Protein AF-A0A9D7UU85-F1 (afdb_monomer_lite)

Sequence (158 aa):
MVRRRERTLRWGTAVLRRLPRVTPEKADHWLNDLLDNLQYVSSLSHTAQTIGWSFLSWFCFWGFFYLVLLALGDRIPAADRLPISIGALALSPPSAATQPGLFHGSVIIPLTAVGFDRNILTAYAILLHAIEMFWIILLAIVGLWWTGVSLTAVNRKP

Secondary structure (DSSP, 8-state):
-HHHHHHHHHHHHHHHTTSTT--HHHHHHHHHHHHHHHHHHT-HHHHHHHHHHHHHHHHHHHHHHHHHHHTTGGGS-HHHHHHHHHHHHHHS-TTGGG-HHHHHHHHHHHHHHTT--HHHHHHHHHHHHHHHHHHHHHHHHHHHHHHT--TTTTT---

pLDDT: mean 83.4, std 13.87, range [44.62, 97.25]

Radius of gyration: 23.81 Å; chains: 1; bounding box: 51×45×61 Å

Structure (mmCIF, N/CA/C/O backbone):
data_AF-A0A9D7UU85-F1
#
_entry.id   AF-A0A9D7UU85-F1
#
loop_
_atom_site.group_PDB
_atom_site.id
_atom_site.type_symbol
_atom_site.label_atom_id
_atom_site.label_alt_id
_atom_site.label_comp_id
_atom_site.label_asym_id
_atom_site.label_entity_id
_atom_site.label_seq_id
_atom_site.pdbx_PDB_ins_code
_atom_site.Cartn_x
_atom_site.Cartn_y
_atom_site.Cartn_z
_atom_site.occupancy
_atom_site.B_iso_or_equiv
_atom_site.auth_seq_id
_atom_site.auth_comp_id
_atom_site.auth_asym_id
_atom_site.auth_atom_id
_atom_site.pdbx_PDB_model_num
ATOM 1 N N . MET A 1 1 ? -2.296 9.100 40.372 1.00 48.09 1 MET A N 1
ATOM 2 C CA . MET A 1 1 ? -3.157 9.280 39.176 1.00 48.09 1 MET A CA 1
ATOM 3 C C . MET A 1 1 ? -4.527 9.896 39.498 1.00 48.09 1 MET A C 1
ATOM 5 O O . MET A 1 1 ? -4.936 10.786 38.763 1.00 48.09 1 MET 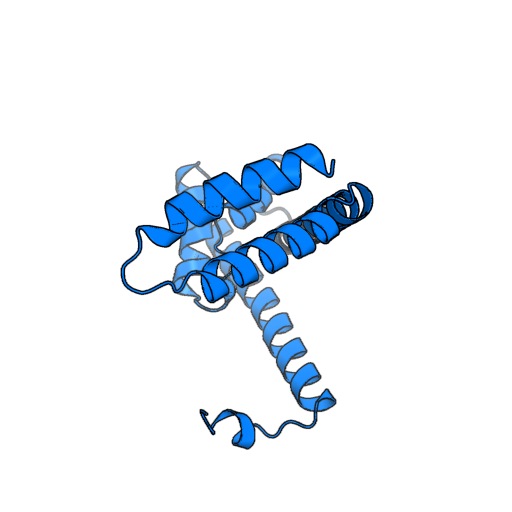A O 1
ATOM 9 N N . VAL A 1 2 ? -5.173 9.555 40.625 1.00 44.62 2 VAL A N 1
ATOM 10 C CA . VAL A 1 2 ? -6.474 10.116 41.083 1.00 44.62 2 VAL A CA 1
ATOM 11 C C . VAL A 1 2 ? -6.526 11.658 41.098 1.00 44.62 2 VAL A C 1
ATOM 13 O O . VAL A 1 2 ? -7.435 12.259 40.536 1.00 44.62 2 VAL A O 1
ATOM 16 N N . ARG A 1 3 ? -5.477 12.319 41.608 1.00 49.41 3 ARG A N 1
ATOM 17 C CA . ARG A 1 3 ? -5.400 13.792 41.715 1.00 49.41 3 ARG A CA 1
ATOM 18 C C . ARG A 1 3 ? -5.309 14.539 40.369 1.00 49.41 3 ARG A C 1
ATOM 20 O O . ARG A 1 3 ? -5.595 15.731 40.313 1.00 49.41 3 ARG A O 1
ATOM 27 N N . ARG A 1 4 ? -4.895 13.866 39.278 1.00 58.09 4 ARG A N 1
ATOM 28 C CA . ARG A 1 4 ? -4.941 14.439 37.914 1.00 58.09 4 ARG A CA 1
ATOM 29 C C . ARG A 1 4 ? -6.349 14.313 37.330 1.00 58.09 4 ARG A C 1
ATOM 31 O O . ARG A 1 4 ? -6.825 15.309 36.804 1.00 58.09 4 ARG A O 1
ATOM 38 N N . ARG A 1 5 ? -7.021 13.168 37.525 1.00 59.31 5 ARG A N 1
ATOM 39 C CA . ARG A 1 5 ? -8.393 12.880 37.053 1.00 59.31 5 ARG A CA 1
ATOM 40 C C . ARG A 1 5 ? -9.400 13.930 37.534 1.00 59.31 5 ARG A C 1
ATOM 42 O O . ARG A 1 5 ? -10.118 14.501 36.724 1.00 59.31 5 ARG A O 1
ATOM 49 N N . GLU A 1 6 ? -9.376 14.270 38.823 1.00 60.69 6 GLU A N 1
ATOM 50 C CA . GLU A 1 6 ? -10.256 15.306 39.396 1.00 60.69 6 GLU A CA 1
ATOM 51 C C . GLU A 1 6 ? -10.011 16.700 38.799 1.00 60.69 6 GLU A C 1
ATOM 53 O O . GLU A 1 6 ? -10.947 17.471 38.583 1.00 60.69 6 GLU A O 1
ATOM 58 N N . ARG A 1 7 ? -8.752 17.035 38.489 1.00 63.69 7 ARG A N 1
ATOM 59 C CA . ARG A 1 7 ? -8.388 18.329 37.895 1.00 63.69 7 ARG A CA 1
ATOM 60 C C . ARG A 1 7 ? -8.826 18.416 36.430 1.00 63.69 7 ARG A C 1
ATOM 62 O O . ARG A 1 7 ? -9.290 19.473 36.008 1.00 63.69 7 ARG A O 1
ATOM 69 N N . THR A 1 8 ? -8.719 17.318 35.677 1.00 63.41 8 THR A N 1
ATOM 70 C CA . THR A 1 8 ? -9.184 17.230 34.281 1.00 63.41 8 THR A CA 1
ATOM 71 C C . THR A 1 8 ? -10.708 17.258 34.195 1.00 63.41 8 THR A C 1
ATOM 73 O O . THR A 1 8 ? -11.243 17.966 33.349 1.00 63.41 8 THR A O 1
ATOM 76 N N . LEU A 1 9 ? -11.407 16.583 35.117 1.00 64.12 9 LEU A N 1
ATOM 77 C CA . LEU A 1 9 ? -12.869 16.616 35.215 1.00 64.12 9 LEU A CA 1
ATOM 78 C C . LEU A 1 9 ? -13.389 18.026 35.518 1.00 64.12 9 LEU A C 1
ATOM 80 O O . LEU A 1 9 ? -14.260 18.523 34.808 1.00 64.12 9 LEU A O 1
ATOM 84 N N . ARG A 1 10 ? -12.813 18.728 36.505 1.00 67.12 10 ARG A N 1
ATOM 85 C CA . ARG A 1 10 ? -13.241 20.100 36.851 1.00 67.12 10 ARG A CA 1
ATOM 86 C C . ARG A 1 10 ? -12.994 21.113 35.733 1.00 67.12 10 ARG A C 1
ATOM 88 O O . ARG A 1 10 ? -13.785 22.035 35.567 1.00 67.12 10 ARG A O 1
ATOM 95 N N . TRP A 1 11 ? -11.907 20.964 34.976 1.00 70.69 11 TRP A N 1
ATOM 96 C CA . TRP A 1 11 ? -11.601 21.884 33.877 1.00 70.69 11 TRP A CA 1
ATOM 97 C C . TRP A 1 11 ? -12.402 21.547 32.612 1.00 70.69 11 TRP A C 1
ATOM 99 O O . TRP A 1 11 ? -12.978 22.437 31.991 1.00 70.69 11 TRP A O 1
ATOM 109 N N . GLY A 1 12 ? -12.517 20.260 32.272 1.00 64.12 12 GLY A N 1
ATOM 110 C CA . GLY A 1 12 ? -13.278 19.789 31.114 1.00 64.12 12 GLY A CA 1
ATOM 111 C C . GLY A 1 12 ? -14.773 20.092 31.223 1.00 64.12 12 GLY A C 1
ATOM 112 O O . GLY A 1 12 ? -15.368 20.578 30.264 1.00 64.12 12 GLY A O 1
ATOM 113 N N . THR A 1 13 ? -15.371 19.895 32.401 1.00 62.97 13 THR A N 1
ATOM 114 C CA . THR A 1 13 ? -16.782 20.244 32.651 1.00 62.97 13 THR A CA 1
ATOM 115 C C . THR A 1 13 ? -17.020 21.744 32.554 1.00 62.97 13 THR A C 1
ATOM 117 O O . THR A 1 13 ? -18.018 22.167 31.979 1.00 62.97 13 THR A O 1
ATOM 120 N N . ALA A 1 14 ? -16.095 22.568 33.057 1.00 66.50 14 ALA A N 1
ATOM 121 C CA . ALA A 1 14 ? -16.194 24.023 32.976 1.00 66.50 14 ALA A CA 1
ATOM 122 C C . ALA A 1 14 ? -16.150 24.541 31.526 1.00 66.50 14 ALA A C 1
ATOM 124 O O . ALA A 1 14 ? -16.835 25.511 31.202 1.00 66.50 14 ALA A O 1
ATOM 125 N N . VAL A 1 15 ? -15.382 23.885 30.651 1.00 71.44 15 VAL A N 1
ATOM 126 C CA . VAL A 1 15 ? -15.311 24.218 29.220 1.00 71.44 15 VAL A CA 1
ATOM 127 C C . VAL A 1 15 ? -16.546 23.707 28.471 1.00 71.44 15 VAL A C 1
ATOM 129 O O . VAL A 1 15 ? -17.162 24.471 27.730 1.00 71.44 15 VAL A O 1
ATOM 132 N N . LEU A 1 16 ? -16.964 22.459 28.707 1.00 61.53 16 LEU A N 1
ATOM 133 C CA . LEU A 1 16 ? -18.138 21.858 28.054 1.00 61.53 16 LEU A CA 1
ATOM 134 C C . LEU A 1 16 ? -19.457 22.533 28.454 1.00 61.53 16 LEU A C 1
ATOM 136 O O . LEU A 1 16 ? -20.356 22.647 27.627 1.00 61.53 16 LEU A O 1
ATOM 140 N N . ARG A 1 17 ? -19.551 23.066 29.679 1.00 63.47 17 ARG A N 1
ATOM 141 C CA . ARG A 1 17 ? -20.703 23.850 30.162 1.00 63.47 17 ARG A CA 1
ATOM 142 C C . ARG A 1 17 ? -20.934 25.164 29.412 1.00 63.47 17 ARG A C 1
ATOM 144 O O . ARG A 1 17 ? -22.007 25.741 29.541 1.00 63.47 17 ARG A O 1
ATOM 151 N N . ARG A 1 18 ? -19.958 25.653 28.637 1.00 68.31 18 ARG A N 1
ATOM 152 C CA . ARG A 1 18 ? -20.139 26.838 27.779 1.00 68.31 18 ARG A CA 1
ATOM 153 C C . ARG A 1 18 ? -20.873 26.526 26.472 1.00 68.31 18 ARG A C 1
ATOM 155 O O . ARG A 1 18 ? -21.208 27.455 25.742 1.00 68.31 18 ARG A O 1
ATOM 162 N N . LEU A 1 19 ? -21.128 25.252 26.164 1.00 68.62 19 LEU A N 1
ATOM 163 C CA . LEU A 1 19 ? -21.875 24.858 24.975 1.00 68.62 19 LEU A CA 1
ATOM 164 C C . LEU A 1 19 ? -23.385 24.836 25.273 1.00 68.62 19 LEU A C 1
ATOM 166 O O . LEU A 1 19 ? -23.821 24.071 26.133 1.00 68.62 19 LEU A O 1
ATOM 170 N N . PRO A 1 20 ? -24.215 25.588 24.524 1.00 57.00 20 PRO A N 1
ATOM 171 C CA . PRO A 1 20 ? -25.641 25.796 24.819 1.00 57.00 20 PRO A CA 1
ATOM 172 C C . PRO A 1 20 ? -26.536 24.547 24.680 1.00 57.00 20 PRO A C 1
ATOM 174 O O . PRO A 1 20 ? -27.749 24.637 24.832 1.00 57.00 20 PRO A O 1
ATOM 177 N N . ARG A 1 21 ? -25.965 23.372 24.380 1.00 67.81 21 ARG A N 1
ATOM 178 C CA . ARG A 1 21 ? -26.683 22.098 24.188 1.00 67.81 21 ARG A CA 1
ATOM 179 C C . ARG A 1 21 ? -26.197 20.955 25.089 1.00 67.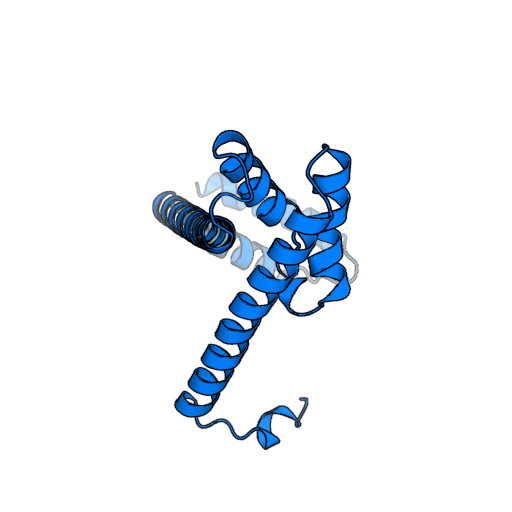81 21 ARG A C 1
ATOM 181 O O . ARG A 1 21 ? -26.708 19.843 24.965 1.00 67.81 21 ARG A O 1
ATOM 188 N N . VAL A 1 22 ? -25.229 21.196 25.976 1.00 65.56 22 VAL A N 1
ATOM 189 C CA . VAL A 1 22 ? -24.648 20.152 26.833 1.00 65.56 22 VAL A CA 1
ATOM 190 C C . VAL A 1 22 ? -25.104 20.367 28.273 1.00 65.56 22 VAL A C 1
ATOM 192 O O . VAL A 1 22 ? -24.717 21.339 28.916 1.00 65.56 22 VAL A O 1
ATOM 195 N N . THR A 1 23 ? -25.940 19.461 28.784 1.00 77.00 23 THR A N 1
ATOM 196 C CA . THR A 1 23 ? -26.327 19.478 30.199 1.00 77.00 23 THR A CA 1
ATOM 197 C C . THR A 1 23 ? -25.147 19.051 31.080 1.00 77.00 23 THR A C 1
ATOM 199 O O . THR A 1 23 ? -24.302 18.270 30.625 1.00 77.00 23 THR A O 1
ATOM 202 N N . PRO A 1 24 ? -25.056 19.540 32.330 1.00 68.12 24 PRO A N 1
ATOM 203 C CA . PRO A 1 24 ? -23.975 19.187 33.250 1.00 68.12 24 PRO A CA 1
ATOM 204 C C . PRO A 1 24 ? -23.775 17.676 33.397 1.00 68.12 24 PRO A C 1
ATOM 206 O O . PRO A 1 24 ? -22.647 17.197 33.341 1.00 68.12 24 PRO A O 1
ATOM 209 N N . GLU A 1 25 ? -24.873 16.928 33.472 1.00 73.38 25 GLU A N 1
ATOM 210 C CA . GLU A 1 25 ? -24.875 15.476 33.653 1.00 73.38 25 GLU A CA 1
ATOM 211 C C . GLU A 1 25 ? -24.340 14.760 32.406 1.00 73.38 25 GLU A C 1
ATOM 213 O O . GLU A 1 25 ? -23.603 13.782 32.511 1.00 73.38 25 GLU A O 1
ATOM 218 N N . LYS A 1 26 ? -24.648 15.281 31.207 1.00 75.75 26 LYS A N 1
ATOM 219 C CA . LYS A 1 26 ? -24.100 14.757 29.947 1.00 75.75 26 LYS A CA 1
ATOM 220 C C . LYS A 1 26 ? -22.610 15.043 29.816 1.00 75.75 26 LYS A C 1
ATOM 222 O O . LYS A 1 26 ? -21.893 14.182 29.318 1.00 75.75 26 LYS A O 1
ATOM 227 N N . ALA A 1 27 ? -22.150 16.220 30.247 1.00 73.69 27 ALA A N 1
ATOM 228 C CA . ALA A 1 27 ? -20.730 16.569 30.233 1.00 73.69 27 ALA A CA 1
ATOM 229 C C . ALA A 1 27 ? -19.922 15.681 31.190 1.00 73.69 27 ALA A C 1
ATOM 231 O O . ALA A 1 27 ? -18.866 15.184 30.802 1.00 73.69 27 ALA A O 1
ATOM 232 N N . ASP A 1 28 ? -20.430 15.460 32.406 1.00 75.88 28 ASP A N 1
ATOM 233 C CA . ASP A 1 28 ? -19.798 14.584 33.396 1.00 75.88 28 ASP A CA 1
ATOM 234 C C . ASP A 1 28 ? -19.758 13.128 32.925 1.00 75.88 28 ASP A C 1
ATOM 236 O O . ASP A 1 28 ? -18.726 12.469 33.059 1.00 75.88 28 ASP A O 1
ATOM 240 N N . HIS A 1 29 ? -20.846 12.628 32.335 1.00 79.75 29 HIS A N 1
ATOM 241 C CA . HIS A 1 29 ? -20.892 11.266 31.805 1.00 79.75 29 HIS A CA 1
ATOM 242 C C . HIS A 1 29 ? -19.904 11.077 30.645 1.00 79.75 29 HIS A C 1
ATOM 244 O O . HIS A 1 29 ? -19.058 10.191 30.708 1.00 79.75 29 HIS A O 1
ATOM 250 N N . TRP A 1 30 ? -19.909 11.982 29.657 1.00 79.19 30 TRP A N 1
ATOM 251 C CA . TRP A 1 30 ? -18.969 11.940 28.529 1.00 79.19 30 TRP A CA 1
ATOM 252 C C . TRP A 1 30 ? -17.506 11.999 28.963 1.00 79.19 30 TRP A C 1
ATOM 254 O O . TRP A 1 30 ? -16.666 11.292 28.413 1.00 79.19 30 TRP A O 1
ATOM 264 N N . LEU A 1 31 ? -17.177 12.858 29.930 1.00 78.38 31 LEU A N 1
ATOM 265 C CA . LEU A 1 31 ? -15.809 12.980 30.422 1.00 78.38 31 LEU A CA 1
ATOM 266 C C . LEU A 1 31 ? -15.364 11.753 31.213 1.00 78.38 31 LEU A C 1
ATOM 268 O O . LEU A 1 31 ? -14.205 11.366 31.090 1.00 78.38 31 LEU A O 1
ATOM 272 N N . ASN A 1 32 ? -16.246 11.155 32.018 1.00 79.31 32 ASN A N 1
ATOM 273 C CA . ASN A 1 32 ? -15.921 9.918 32.721 1.00 79.31 32 ASN A CA 1
ATOM 274 C C . ASN A 1 32 ? -15.733 8.764 31.733 1.00 79.31 32 ASN A C 1
ATOM 276 O O . ASN A 1 32 ? -14.687 8.127 31.785 1.00 79.31 32 ASN A O 1
ATOM 280 N N . ASP A 1 33 ? -16.639 8.584 30.770 1.00 80.38 33 ASP A N 1
ATOM 281 C CA . ASP A 1 33 ? -16.505 7.554 29.733 1.00 80.38 33 ASP A CA 1
ATOM 282 C C . ASP A 1 33 ? -15.226 7.744 28.908 1.00 80.38 33 ASP A C 1
ATOM 284 O O . ASP A 1 33 ? -14.504 6.787 28.629 1.00 80.38 33 ASP A O 1
ATOM 288 N N . LEU A 1 34 ? -14.893 8.983 28.537 1.00 78.94 34 LEU A N 1
ATOM 289 C CA . LEU A 1 34 ? -13.668 9.289 27.800 1.00 78.94 34 LEU A CA 1
ATOM 290 C C . LEU A 1 34 ? -12.417 8.993 28.637 1.00 78.94 34 LEU A C 1
ATOM 292 O O . LEU A 1 34 ? -11.455 8.429 28.119 1.00 78.94 34 LEU A O 1
ATOM 296 N N . LEU A 1 35 ? -12.418 9.352 29.924 1.00 78.38 35 LEU A N 1
ATOM 297 C CA . LEU A 1 35 ? -11.300 9.091 30.833 1.00 78.38 35 LEU A CA 1
ATOM 298 C C . LEU A 1 35 ? -11.147 7.604 31.159 1.00 78.38 35 LEU A C 1
ATOM 300 O O . LEU A 1 35 ? -10.014 7.147 31.302 1.00 78.38 35 LEU A O 1
ATOM 304 N N . ASP A 1 36 ? -12.243 6.861 31.254 1.00 77.56 36 ASP A N 1
ATOM 305 C CA . ASP A 1 36 ? -12.233 5.425 31.530 1.00 77.56 36 ASP A CA 1
ATOM 306 C C . ASP A 1 36 ? -11.784 4.639 30.284 1.00 77.56 36 ASP A C 1
ATOM 308 O O . ASP A 1 36 ? -10.923 3.761 30.383 1.00 77.56 36 ASP A O 1
ATOM 312 N N . ASN A 1 37 ? -12.217 5.044 29.083 1.00 73.25 37 ASN A N 1
ATOM 313 C CA . ASN A 1 37 ? -11.676 4.521 27.823 1.00 73.25 37 ASN A CA 1
ATOM 314 C C . ASN A 1 37 ? -10.194 4.886 27.630 1.00 73.25 37 ASN A C 1
ATOM 316 O O . ASN A 1 37 ? -9.391 4.047 27.223 1.00 73.25 37 ASN A O 1
ATOM 320 N N . LEU A 1 38 ? -9.786 6.113 27.968 1.00 71.19 38 LEU A N 1
ATOM 321 C CA . LEU A 1 38 ? -8.374 6.511 27.946 1.00 71.19 38 LEU A CA 1
ATOM 322 C C . LEU A 1 38 ? -7.543 5.724 28.959 1.00 71.19 38 LEU A C 1
ATOM 324 O O . LEU A 1 38 ? -6.385 5.432 28.675 1.00 71.19 38 LEU A O 1
ATOM 328 N N . GLN A 1 39 ? -8.106 5.352 30.113 1.00 68.88 39 GLN A N 1
ATOM 329 C CA . GLN A 1 39 ? -7.433 4.466 31.065 1.00 68.88 39 GLN A CA 1
ATOM 330 C C . GLN A 1 39 ? -7.236 3.063 30.485 1.00 68.88 39 GLN A C 1
ATOM 332 O O . GLN A 1 39 ? -6.150 2.503 30.637 1.00 68.88 39 GLN A O 1
ATOM 337 N N . TYR A 1 40 ? -8.215 2.537 29.749 1.00 63.72 40 TYR A N 1
ATOM 338 C CA . TYR A 1 40 ? -8.071 1.267 29.034 1.00 63.72 40 TYR A CA 1
ATOM 339 C C . TYR A 1 40 ? -6.967 1.325 27.958 1.00 63.72 40 TYR A C 1
ATOM 341 O O . TYR A 1 40 ? -6.116 0.436 27.882 1.00 63.72 40 TYR A O 1
ATOM 349 N N . VAL A 1 41 ? -6.895 2.426 27.197 1.00 62.19 41 VAL A N 1
ATOM 350 C CA . VAL A 1 41 ? -5.838 2.667 26.191 1.00 62.19 41 VAL A CA 1
ATOM 351 C C . VAL A 1 41 ? -4.476 2.983 26.836 1.00 62.19 41 VAL A C 1
ATOM 353 O O . VAL A 1 41 ? -3.433 2.708 26.249 1.00 62.19 41 VAL A O 1
ATOM 356 N N . SER A 1 42 ? -4.448 3.492 28.074 1.00 64.31 42 SER A N 1
ATOM 357 C CA . SER A 1 42 ? -3.213 3.876 28.784 1.00 64.31 42 SER A CA 1
ATOM 358 C C . SER A 1 42 ? -2.336 2.703 29.235 1.00 64.31 42 SER A C 1
ATOM 360 O O . SER A 1 42 ? -1.220 2.906 29.720 1.00 64.31 42 SER A O 1
ATOM 362 N N . SER A 1 43 ? -2.808 1.472 29.040 1.00 74.38 43 SER A N 1
ATOM 363 C CA . SER A 1 43 ? -1.966 0.285 29.073 1.00 74.38 43 SER A CA 1
ATOM 364 C C . SER A 1 43 ? -0.919 0.375 27.956 1.00 74.38 43 SER A C 1
ATOM 366 O O . SER A 1 43 ? -1.207 0.166 26.775 1.00 74.38 43 SER A O 1
ATOM 368 N N . LEU A 1 44 ? 0.327 0.677 28.334 1.00 76.81 44 LEU A N 1
ATOM 369 C CA . LEU A 1 44 ? 1.464 0.730 27.408 1.00 76.81 44 LEU A CA 1
ATOM 370 C C . LEU A 1 44 ? 1.604 -0.579 26.612 1.00 76.81 44 LEU A C 1
ATOM 372 O O . LEU A 1 44 ? 1.993 -0.554 25.450 1.00 76.81 44 LEU A O 1
ATOM 376 N N . SER A 1 45 ? 1.223 -1.709 27.218 1.00 81.44 45 SER A N 1
ATOM 377 C CA . SER A 1 45 ? 1.206 -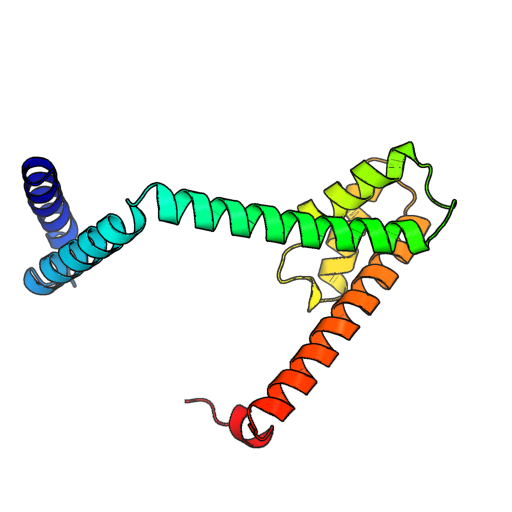3.022 26.571 1.00 81.44 45 SER A CA 1
ATOM 378 C C . SER A 1 45 ? 0.168 -3.104 25.445 1.00 81.44 45 SER A C 1
ATOM 380 O O . SER A 1 45 ? 0.524 -3.497 24.335 1.00 81.44 45 SER A O 1
ATOM 382 N N . HIS A 1 46 ? -1.076 -2.661 25.670 1.00 81.69 46 HIS A N 1
ATOM 383 C CA . HIS A 1 46 ? -2.106 -2.652 24.621 1.00 81.69 46 HIS A CA 1
ATOM 384 C C . HIS A 1 46 ? -1.788 -1.652 23.507 1.00 81.69 46 HIS A C 1
ATOM 386 O O . HIS A 1 46 ? -1.979 -1.957 22.327 1.00 81.69 46 HIS A O 1
ATOM 392 N N . THR A 1 47 ? -1.239 -0.488 23.861 1.00 84.94 47 THR A N 1
ATOM 393 C CA . THR A 1 47 ? -0.776 0.494 22.871 1.00 84.94 47 THR A CA 1
ATOM 394 C C . THR A 1 47 ? 0.355 -0.085 22.016 1.00 84.94 47 THR A C 1
ATOM 396 O O . THR A 1 47 ? 0.282 -0.031 20.790 1.00 84.94 47 THR A O 1
ATOM 399 N N . ALA A 1 48 ? 1.367 -0.704 22.634 1.00 88.75 48 ALA A N 1
ATOM 400 C CA . ALA A 1 48 ? 2.479 -1.322 21.913 1.00 88.75 48 ALA A CA 1
ATOM 401 C C . ALA A 1 48 ? 2.015 -2.475 21.012 1.00 88.75 48 ALA A C 1
ATOM 403 O O . ALA A 1 48 ? 2.451 -2.569 19.866 1.00 88.75 48 ALA A O 1
ATOM 404 N N . GLN A 1 49 ? 1.092 -3.314 21.491 1.00 91.38 49 GLN A N 1
ATOM 405 C CA . GLN A 1 49 ? 0.519 -4.400 20.699 1.00 91.38 49 GLN A CA 1
ATOM 406 C C . GLN A 1 49 ? -0.255 -3.867 19.486 1.00 91.38 49 GLN A C 1
ATOM 408 O O . GLN A 1 49 ? -0.091 -4.375 18.380 1.00 91.38 49 GLN A O 1
ATOM 413 N N . THR A 1 50 ? -1.055 -2.814 19.670 1.00 90.69 50 THR A N 1
ATOM 414 C CA . THR A 1 50 ? -1.814 -2.175 18.582 1.00 90.69 50 THR A CA 1
ATOM 415 C C . THR A 1 50 ? -0.883 -1.567 17.535 1.00 90.69 50 THR A C 1
ATOM 417 O O . THR A 1 50 ? -1.073 -1.773 16.338 1.00 90.69 50 THR A O 1
ATOM 420 N N . ILE A 1 51 ? 0.164 -0.865 17.978 1.00 92.94 51 ILE A N 1
ATOM 421 C CA . ILE A 1 51 ? 1.198 -0.320 17.093 1.00 92.94 51 ILE A CA 1
ATOM 422 C C . ILE A 1 51 ? 1.901 -1.453 16.335 1.00 92.94 51 ILE A C 1
ATOM 424 O O . ILE A 1 51 ? 2.068 -1.356 15.122 1.00 92.94 51 ILE A O 1
ATOM 428 N N . GLY A 1 52 ? 2.249 -2.548 17.018 1.00 95.31 52 GLY A N 1
ATOM 429 C CA . GLY A 1 52 ? 2.866 -3.725 16.406 1.00 95.31 52 GLY A CA 1
ATOM 430 C C . GLY A 1 52 ? 2.001 -4.344 15.306 1.00 95.31 52 GLY A C 1
ATOM 431 O O . GLY A 1 52 ? 2.485 -4.558 14.196 1.00 95.31 52 GLY A O 1
ATOM 432 N N . TRP A 1 53 ? 0.709 -4.558 15.571 1.00 95.06 53 TRP A N 1
ATOM 433 C CA . TRP A 1 53 ? -0.232 -5.059 14.563 1.00 95.06 53 TRP A CA 1
ATOM 434 C C . TRP A 1 53 ? -0.426 -4.091 13.397 1.00 95.06 53 TRP A C 1
ATOM 436 O O . TRP A 1 53 ? -0.540 -4.531 12.252 1.00 95.06 53 TRP A O 1
ATOM 446 N N . SER A 1 54 ? -0.419 -2.784 13.664 1.00 93.00 54 SER A N 1
ATOM 447 C CA . SER A 1 54 ? -0.484 -1.762 12.619 1.00 93.00 54 SER A CA 1
ATOM 448 C C . SER A 1 54 ? 0.742 -1.831 11.704 1.00 93.00 54 SER A C 1
ATOM 450 O O . SER A 1 54 ? 0.593 -1.961 10.490 1.00 93.00 54 SER A O 1
ATOM 452 N N . PHE A 1 55 ? 1.953 -1.850 1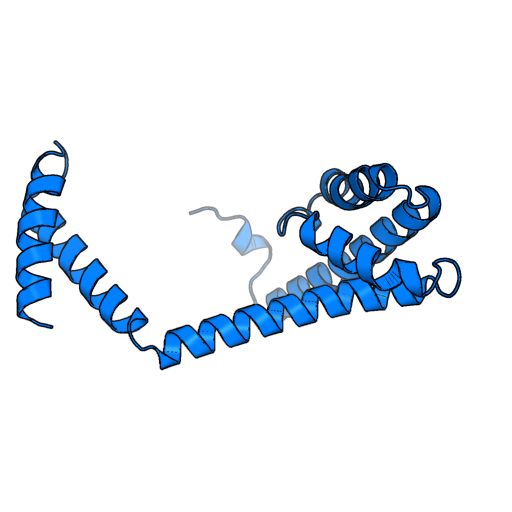2.272 1.00 95.06 55 PHE A N 1
ATOM 453 C CA . PHE A 1 55 ? 3.190 -1.991 11.497 1.00 95.06 55 PHE A CA 1
ATOM 454 C C . PHE A 1 55 ? 3.233 -3.289 10.699 1.00 95.06 55 PHE A C 1
ATOM 456 O O . PHE A 1 55 ? 3.603 -3.263 9.528 1.00 95.06 55 PHE A O 1
ATOM 463 N N . LEU A 1 56 ? 2.825 -4.408 11.302 1.00 96.19 56 LEU A N 1
ATOM 464 C CA . LEU A 1 56 ? 2.772 -5.689 10.604 1.00 96.19 56 LEU A CA 1
ATOM 465 C C . LEU A 1 56 ? 1.796 -5.638 9.423 1.00 96.19 56 LEU A C 1
ATOM 467 O O . LEU A 1 56 ? 2.126 -6.102 8.337 1.00 96.19 56 LEU A O 1
ATOM 471 N N . SER A 1 57 ? 0.628 -5.020 9.608 1.00 93.75 57 SER A N 1
ATOM 472 C CA . SER A 1 57 ? -0.363 -4.857 8.540 1.00 93.75 57 SER A CA 1
ATOM 473 C C . SER A 1 57 ? 0.189 -4.008 7.394 1.00 93.75 57 SER A C 1
ATOM 475 O O . SER A 1 57 ? 0.122 -4.420 6.238 1.00 93.75 57 SER A O 1
ATOM 477 N N . TRP A 1 58 ? 0.802 -2.862 7.703 1.00 94.12 58 TRP A N 1
ATOM 478 C CA . TRP A 1 58 ? 1.454 -2.008 6.705 1.00 94.12 58 TRP A CA 1
ATOM 479 C C . TRP A 1 58 ? 2.601 -2.714 5.985 1.00 94.12 58 TRP A C 1
ATOM 481 O O . TRP A 1 58 ? 2.749 -2.562 4.774 1.00 94.12 58 TRP A O 1
ATOM 491 N N . PHE A 1 59 ? 3.384 -3.520 6.700 1.00 95.62 59 PHE A N 1
ATOM 492 C CA . PHE A 1 59 ? 4.450 -4.315 6.105 1.00 95.62 59 PHE A CA 1
ATOM 493 C C . PHE A 1 59 ? 3.900 -5.382 5.153 1.00 95.62 59 PHE A C 1
ATOM 495 O O . PHE A 1 59 ? 4.435 -5.555 4.061 1.00 95.62 59 PHE A O 1
ATOM 502 N N . CYS A 1 60 ? 2.802 -6.051 5.513 1.00 95.00 60 CYS A N 1
ATOM 503 C CA . CYS A 1 60 ? 2.112 -6.986 4.625 1.00 95.00 60 CYS A CA 1
ATOM 504 C C . CYS A 1 60 ? 1.560 -6.286 3.373 1.00 95.00 60 CYS A C 1
ATOM 506 O O . CYS A 1 60 ? 1.731 -6.804 2.270 1.00 95.00 60 CYS A O 1
ATOM 508 N N . PHE A 1 61 ? 0.960 -5.097 3.516 1.00 91.94 61 PHE A N 1
ATOM 509 C CA . PHE A 1 61 ? 0.506 -4.292 2.375 1.00 91.94 61 PHE A CA 1
ATOM 510 C C . PHE A 1 61 ? 1.661 -3.894 1.459 1.00 91.94 61 PHE A C 1
ATOM 512 O O . PHE A 1 61 ? 1.585 -4.068 0.244 1.00 91.94 61 PHE A O 1
ATOM 519 N N . TRP A 1 62 ? 2.763 -3.416 2.032 1.00 95.25 62 TRP A N 1
ATOM 520 C CA . TRP A 1 62 ? 3.960 -3.110 1.261 1.00 95.25 62 TRP A CA 1
ATOM 521 C C . TRP A 1 62 ? 4.527 -4.348 0.559 1.00 95.25 62 TRP A C 1
ATOM 523 O O . TRP A 1 62 ? 4.864 -4.289 -0.623 1.00 95.25 62 TRP A O 1
ATOM 533 N N . GLY A 1 63 ? 4.588 -5.478 1.265 1.00 96.25 63 GLY A N 1
ATOM 534 C CA . GLY A 1 63 ? 5.025 -6.753 0.712 1.00 96.25 63 GLY A CA 1
ATOM 535 C C . GLY A 1 63 ? 4.175 -7.164 -0.486 1.00 96.25 63 GLY A C 1
ATOM 536 O O . GLY A 1 63 ? 4.724 -7.545 -1.513 1.00 96.25 63 GLY A O 1
ATOM 537 N N . PHE A 1 64 ? 2.853 -7.000 -0.406 1.00 95.00 64 PHE A N 1
ATOM 538 C CA . PHE A 1 64 ? 1.949 -7.220 -1.534 1.00 95.00 64 PHE A CA 1
ATOM 539 C C . PHE A 1 64 ? 2.302 -6.334 -2.742 1.00 95.00 64 PHE A C 1
ATOM 541 O O . PHE A 1 64 ? 2.503 -6.860 -3.837 1.00 95.00 64 PHE A O 1
ATOM 548 N N . PHE A 1 65 ? 2.477 -5.023 -2.541 1.00 95.25 65 PHE A N 1
ATOM 549 C CA . PHE A 1 65 ? 2.875 -4.083 -3.602 1.00 95.25 65 PHE A CA 1
ATOM 550 C C . PHE A 1 65 ? 4.203 -4.503 -4.248 1.00 95.25 65 PHE A C 1
ATOM 552 O O . PHE A 1 65 ? 4.326 -4.591 -5.470 1.00 95.25 65 PHE A O 1
ATOM 559 N N . TYR A 1 66 ? 5.195 -4.832 -3.422 1.00 96.94 66 TYR A N 1
ATOM 560 C CA . TYR A 1 66 ? 6.511 -5.253 -3.885 1.00 96.94 66 TYR A CA 1
ATOM 561 C C . TYR A 1 66 ? 6.476 -6.587 -4.646 1.00 96.94 66 TYR A C 1
ATOM 563 O O . TYR A 1 66 ? 7.106 -6.709 -5.693 1.00 96.94 66 TYR A O 1
ATOM 571 N N . LEU A 1 67 ? 5.714 -7.579 -4.176 1.00 96.56 67 LEU A N 1
ATOM 572 C CA . LEU A 1 67 ? 5.578 -8.874 -4.850 1.00 96.56 67 LEU A CA 1
ATOM 573 C C . LEU A 1 67 ? 4.892 -8.744 -6.215 1.00 96.56 67 LEU A C 1
ATOM 575 O O . LEU A 1 67 ? 5.331 -9.374 -7.177 1.00 96.56 67 LEU A O 1
ATOM 579 N N . VAL A 1 68 ? 3.864 -7.898 -6.331 1.00 95.25 68 VAL A N 1
ATOM 580 C CA . VAL A 1 68 ? 3.243 -7.610 -7.632 1.00 95.25 68 VAL A CA 1
ATOM 581 C C . VAL A 1 68 ? 4.228 -6.909 -8.566 1.00 95.25 68 VAL A C 1
ATOM 583 O O . VAL A 1 68 ? 4.282 -7.224 -9.754 1.00 95.25 68 VAL A O 1
ATOM 586 N N . LEU A 1 69 ? 5.054 -6.003 -8.037 1.00 95.50 69 LEU A N 1
ATOM 587 C CA . LEU A 1 69 ? 6.106 -5.359 -8.819 1.00 95.50 69 LEU A CA 1
ATOM 588 C C . LEU A 1 69 ? 7.115 -6.384 -9.357 1.00 95.50 69 LEU A C 1
ATOM 590 O O . LEU A 1 69 ? 7.517 -6.303 -10.515 1.00 95.50 69 LEU A O 1
ATOM 594 N N . LEU A 1 70 ? 7.488 -7.382 -8.547 1.00 95.31 70 LEU A N 1
ATOM 595 C CA . LEU A 1 70 ? 8.380 -8.466 -8.968 1.00 95.31 70 LEU A CA 1
ATOM 596 C C . LEU A 1 70 ? 7.781 -9.341 -10.076 1.00 95.31 70 LEU A C 1
ATOM 598 O O . LEU A 1 70 ? 8.532 -9.862 -10.899 1.00 95.31 70 LEU A O 1
ATOM 602 N N . ALA A 1 71 ? 6.453 -9.464 -10.155 1.00 93.12 71 ALA A N 1
ATOM 603 C CA . ALA A 1 71 ? 5.795 -10.193 -11.241 1.00 93.12 71 ALA A CA 1
ATOM 604 C C . ALA A 1 71 ? 5.976 -9.529 -12.624 1.00 93.12 71 ALA A C 1
ATOM 606 O O . ALA A 1 71 ? 5.784 -10.190 -13.643 1.00 93.12 71 ALA A O 1
ATOM 607 N N . LEU A 1 72 ? 6.405 -8.259 -12.690 1.00 90.38 72 LEU A N 1
ATOM 608 C CA . LEU A 1 72 ? 6.798 -7.597 -13.947 1.00 90.38 72 LEU A CA 1
ATOM 609 C C . LEU A 1 72 ? 8.204 -7.998 -14.431 1.00 90.38 72 LEU A C 1
ATOM 611 O O . LEU A 1 72 ? 8.608 -7.604 -15.532 1.00 90.38 72 LEU A O 1
ATOM 615 N N . GLY A 1 73 ? 8.941 -8.778 -13.635 1.00 88.81 73 GLY A N 1
ATOM 616 C CA . GLY A 1 73 ? 10.274 -9.275 -13.956 1.00 88.81 73 GLY A CA 1
ATOM 617 C C . GLY A 1 73 ? 11.321 -8.165 -14.067 1.00 88.81 73 GLY A C 1
ATOM 618 O O . GLY A 1 73 ? 11.289 -7.161 -13.353 1.00 88.81 73 GLY A O 1
ATOM 619 N N . ASP A 1 74 ? 12.257 -8.332 -14.999 1.00 89.19 74 ASP A N 1
ATOM 620 C CA . ASP A 1 74 ? 13.418 -7.443 -15.155 1.00 89.19 74 ASP A CA 1
ATOM 621 C C . ASP A 1 74 ? 13.125 -6.144 -15.916 1.00 89.19 74 ASP A C 1
ATOM 623 O O . ASP A 1 74 ? 14.037 -5.390 -16.246 1.00 89.19 74 ASP A O 1
ATOM 627 N N . ARG A 1 75 ? 11.845 -5.831 -16.154 1.00 87.94 75 ARG A N 1
ATOM 628 C CA . ARG A 1 75 ? 11.437 -4.538 -16.725 1.00 87.94 75 ARG A CA 1
ATOM 629 C C . ARG A 1 75 ? 11.775 -3.365 -15.804 1.00 87.94 75 ARG A C 1
ATOM 631 O O . ARG A 1 75 ? 11.905 -2.249 -16.290 1.00 87.94 75 ARG A O 1
ATOM 638 N N . ILE A 1 76 ? 11.901 -3.615 -14.499 1.00 88.56 76 ILE A N 1
ATOM 639 C CA . ILE A 1 76 ? 12.244 -2.608 -13.492 1.00 88.56 76 ILE A CA 1
ATOM 640 C C . ILE A 1 76 ? 13.627 -2.931 -12.911 1.00 88.56 76 ILE A C 1
ATOM 642 O O . ILE A 1 76 ? 13.792 -4.019 -12.329 1.00 88.56 76 ILE A O 1
ATOM 646 N N . PRO A 1 77 ? 14.600 -2.003 -13.013 1.00 92.06 77 PRO A N 1
ATOM 647 C CA . PRO A 1 77 ? 15.908 -2.146 -12.384 1.00 92.06 77 PRO A CA 1
ATOM 648 C C . PRO A 1 77 ? 15.777 -2.453 -10.893 1.00 92.06 77 PRO A C 1
ATOM 650 O O . PRO A 1 77 ? 14.938 -1.880 -10.204 1.00 92.06 77 PRO A O 1
ATOM 653 N N . ALA A 1 78 ? 16.626 -3.336 -10.361 1.00 92.88 78 ALA A N 1
ATOM 654 C CA . ALA A 1 78 ? 16.538 -3.756 -8.960 1.00 92.88 78 ALA A CA 1
ATOM 655 C C . ALA A 1 78 ? 16.596 -2.579 -7.965 1.00 92.88 78 ALA A C 1
ATOM 657 O O . ALA A 1 78 ? 15.901 -2.609 -6.950 1.00 92.88 78 ALA A O 1
ATOM 658 N N . ALA A 1 79 ? 17.365 -1.535 -8.290 1.00 94.00 79 ALA A N 1
ATOM 659 C CA . ALA A 1 79 ? 17.479 -0.312 -7.495 1.00 94.00 79 ALA A CA 1
ATOM 660 C C . ALA A 1 79 ? 16.159 0.478 -7.394 1.00 94.00 79 ALA A C 1
ATOM 662 O O . ALA A 1 79 ? 15.909 1.120 -6.377 1.00 94.00 79 ALA A O 1
ATOM 663 N N . ASP A 1 80 ? 15.289 0.369 -8.401 1.00 94.81 80 ASP A N 1
ATOM 664 C CA . ASP A 1 80 ? 14.046 1.138 -8.494 1.00 94.81 80 ASP A CA 1
ATOM 665 C C . ASP A 1 80 ? 12.856 0.409 -7.858 1.00 94.81 80 ASP A C 1
ATOM 667 O O . ASP A 1 80 ? 11.824 1.013 -7.563 1.00 94.81 80 ASP A O 1
ATOM 671 N N . ARG A 1 81 ? 12.985 -0.897 -7.590 1.00 94.94 81 ARG A N 1
ATOM 672 C CA . ARG A 1 81 ? 11.873 -1.723 -7.093 1.00 94.94 81 ARG A CA 1
ATOM 673 C C . ARG A 1 81 ? 11.363 -1.259 -5.730 1.00 94.94 81 ARG A C 1
ATOM 675 O O . ARG A 1 81 ? 10.158 -1.173 -5.511 1.00 94.94 81 ARG A O 1
ATOM 682 N N . LEU A 1 82 ? 12.283 -0.955 -4.817 1.00 95.94 82 LEU A N 1
ATOM 683 C CA . LEU A 1 82 ? 11.960 -0.500 -3.466 1.00 95.94 82 LEU A CA 1
ATOM 684 C C . LEU A 1 82 ? 11.328 0.909 -3.441 1.00 95.94 82 LEU A C 1
ATOM 686 O O . LEU A 1 82 ? 10.264 1.051 -2.837 1.00 95.94 82 LEU A O 1
ATOM 690 N N . PRO A 1 83 ? 11.893 1.945 -4.097 1.00 95.94 83 PRO A N 1
ATOM 691 C CA . PRO A 1 83 ? 11.258 3.261 -4.126 1.00 95.94 83 PRO A CA 1
ATOM 692 C C . PRO A 1 83 ? 9.911 3.256 -4.861 1.00 95.94 83 PRO A C 1
ATOM 694 O O . PRO A 1 83 ? 8.984 3.920 -4.397 1.00 95.94 83 PRO A O 1
ATOM 697 N N . ILE A 1 84 ? 9.753 2.478 -5.942 1.00 96.06 84 ILE A N 1
ATOM 698 C CA . ILE A 1 84 ? 8.464 2.360 -6.642 1.00 96.06 84 ILE A CA 1
ATOM 699 C C . ILE A 1 84 ? 7.406 1.705 -5.745 1.00 96.06 84 ILE A C 1
ATOM 701 O O . ILE A 1 84 ? 6.295 2.227 -5.651 1.00 96.06 84 ILE A O 1
ATOM 705 N N . SER A 1 85 ? 7.719 0.594 -5.064 1.00 96.31 85 SER A N 1
ATOM 706 C CA . SER A 1 85 ? 6.732 -0.100 -4.221 1.00 96.31 85 SER A CA 1
ATOM 707 C C . SER A 1 85 ? 6.331 0.717 -2.989 1.00 96.31 85 SER A C 1
ATOM 709 O O . SER A 1 85 ? 5.142 0.807 -2.680 1.00 96.31 85 SER A O 1
ATOM 711 N N . ILE A 1 86 ? 7.298 1.359 -2.318 1.00 95.88 86 ILE A N 1
ATOM 712 C CA . ILE A 1 86 ? 7.034 2.248 -1.176 1.00 95.88 86 ILE A CA 1
ATOM 713 C C . ILE A 1 86 ? 6.248 3.475 -1.634 1.00 95.88 86 ILE A C 1
ATOM 715 O O . ILE A 1 86 ? 5.261 3.835 -0.997 1.00 95.88 86 ILE A O 1
ATOM 719 N N . GLY A 1 87 ? 6.656 4.105 -2.739 1.00 95.19 87 GLY A N 1
ATOM 720 C CA . GLY A 1 87 ? 5.983 5.285 -3.270 1.00 95.19 87 GLY A CA 1
ATOM 721 C C . GLY A 1 87 ? 4.543 4.984 -3.674 1.00 95.19 87 GLY A C 1
ATOM 722 O O . GLY A 1 87 ? 3.636 5.710 -3.281 1.00 95.19 87 GLY A O 1
ATOM 723 N N . ALA A 1 88 ? 4.308 3.871 -4.371 1.00 94.44 88 ALA A N 1
ATOM 724 C CA . ALA A 1 88 ? 2.962 3.441 -4.732 1.00 94.44 88 ALA A CA 1
ATOM 725 C C . ALA A 1 88 ? 2.071 3.225 -3.497 1.00 94.44 88 ALA A C 1
ATOM 727 O O . ALA A 1 88 ? 0.930 3.683 -3.493 1.00 94.44 88 ALA A O 1
ATOM 728 N N . LEU A 1 89 ? 2.590 2.591 -2.438 1.00 94.06 89 LEU A N 1
ATOM 729 C CA . LEU A 1 89 ? 1.847 2.401 -1.188 1.00 94.06 89 LEU A CA 1
ATOM 730 C C . LEU A 1 89 ? 1.568 3.729 -0.472 1.00 94.06 89 LEU A C 1
ATOM 732 O O . LEU A 1 89 ? 0.456 3.953 -0.007 1.00 94.06 89 LEU A O 1
ATOM 736 N N . ALA A 1 90 ? 2.569 4.606 -0.380 1.00 92.94 90 ALA A N 1
ATOM 737 C CA . ALA A 1 90 ? 2.459 5.878 0.330 1.00 92.94 90 ALA A CA 1
ATOM 738 C C . ALA A 1 90 ? 1.496 6.860 -0.353 1.00 92.94 90 ALA A C 1
ATOM 740 O O . ALA A 1 90 ? 0.894 7.703 0.311 1.00 92.94 90 ALA A O 1
ATOM 741 N N . LEU A 1 91 ? 1.379 6.771 -1.678 1.00 91.25 91 LEU A N 1
ATOM 742 C CA . LEU A 1 91 ? 0.606 7.708 -2.489 1.00 91.25 91 LEU A CA 1
ATOM 743 C C . LEU A 1 91 ? -0.800 7.191 -2.791 1.00 91.25 91 LEU A C 1
ATOM 745 O O . LEU A 1 91 ? -1.680 8.003 -3.068 1.00 91.25 91 LEU A O 1
ATOM 749 N N . SER A 1 92 ? -1.030 5.877 -2.705 1.00 87.62 92 SER A N 1
ATOM 750 C CA . SER A 1 92 ? -2.348 5.274 -2.891 1.00 87.62 92 SER A CA 1
ATOM 751 C C . SER A 1 92 ? -3.238 5.480 -1.658 1.00 87.62 92 SER A C 1
ATOM 753 O O . SER A 1 92 ? -2.938 4.950 -0.586 1.00 87.62 92 SER A O 1
ATOM 755 N N . PRO A 1 93 ? -4.376 6.188 -1.778 1.00 80.12 93 PRO A N 1
ATOM 756 C CA . PRO A 1 93 ? -5.342 6.272 -0.691 1.00 80.12 93 PRO A CA 1
ATOM 757 C C . PRO A 1 93 ? -5.892 4.876 -0.341 1.00 80.12 93 PRO A C 1
ATOM 759 O O . PRO A 1 93 ? -6.227 4.125 -1.258 1.00 80.12 93 PRO A O 1
ATOM 762 N N . PRO A 1 94 ? -6.103 4.537 0.946 1.00 73.56 94 PRO A N 1
ATOM 763 C CA . PRO A 1 94 ? -6.651 3.233 1.339 1.00 73.56 94 PRO A CA 1
ATOM 764 C C . PRO A 1 94 ? -8.016 2.912 0.711 1.00 73.56 94 PRO A C 1
ATOM 766 O O . PRO A 1 94 ? -8.355 1.756 0.497 1.00 73.56 94 PRO A O 1
ATOM 769 N N . SER A 1 95 ? -8.817 3.937 0.405 1.00 73.81 95 SER A N 1
ATOM 770 C CA . SER A 1 95 ? -10.128 3.795 -0.239 1.00 73.81 95 SER A CA 1
ATOM 771 C C . SER A 1 95 ? -10.068 3.732 -1.770 1.00 73.81 95 SER A C 1
ATOM 773 O O . SER A 1 95 ? -11.061 3.358 -2.403 1.00 73.81 95 SER A O 1
ATOM 775 N N . ALA A 1 96 ? -8.933 4.096 -2.378 1.00 76.75 96 ALA A N 1
ATOM 776 C CA . ALA A 1 96 ? -8.822 4.264 -3.824 1.00 76.75 96 ALA A CA 1
ATOM 777 C C . ALA A 1 96 ? -8.900 2.945 -4.592 1.00 76.75 96 ALA A C 1
ATOM 779 O O . ALA A 1 96 ? -9.317 2.970 -5.743 1.00 76.75 96 ALA A O 1
ATOM 780 N N . ALA A 1 97 ? -8.598 1.806 -3.963 1.00 72.56 97 ALA A N 1
ATOM 781 C CA . ALA A 1 97 ? -8.696 0.481 -4.582 1.00 72.56 97 ALA A CA 1
ATOM 782 C C . ALA A 1 97 ? -10.088 0.178 -5.170 1.00 72.56 97 ALA A C 1
ATOM 784 O O . ALA A 1 97 ? -10.219 -0.594 -6.105 1.00 72.56 97 ALA A O 1
ATOM 785 N N . THR A 1 98 ? -11.148 0.818 -4.668 1.00 80.69 98 THR A N 1
ATOM 786 C CA . THR A 1 98 ? -12.512 0.668 -5.216 1.00 80.69 98 THR A CA 1
ATOM 787 C C . THR A 1 98 ? -12.831 1.647 -6.354 1.00 80.69 98 THR A C 1
ATOM 789 O O . THR A 1 98 ? -13.921 1.621 -6.926 1.00 80.69 98 THR A O 1
ATOM 792 N N . GLN A 1 99 ? -11.894 2.537 -6.681 1.00 87.00 99 GLN A N 1
ATOM 793 C CA . GLN A 1 99 ? -12.041 3.651 -7.614 1.00 87.00 99 GLN A CA 1
ATOM 794 C C . GLN A 1 99 ? -10.883 3.636 -8.627 1.00 87.00 99 GLN A C 1
ATOM 796 O O . GLN A 1 99 ? -9.890 4.349 -8.447 1.00 87.00 99 GLN A O 1
ATOM 801 N N . PRO A 1 100 ? -11.021 2.884 -9.738 1.00 85.25 100 PRO A N 1
ATOM 802 C CA . PRO A 1 100 ? -9.933 2.620 -10.680 1.00 85.25 100 PRO A CA 1
ATOM 803 C C . PRO A 1 100 ? -9.150 3.855 -11.133 1.00 85.25 100 PRO A C 1
ATOM 805 O O . PRO A 1 100 ? -7.922 3.840 -11.179 1.00 85.25 100 PRO A O 1
ATOM 808 N N . GLY A 1 101 ? -9.861 4.941 -11.452 1.00 87.50 101 GLY A N 1
ATOM 809 C CA . GLY A 1 101 ? -9.243 6.176 -11.931 1.00 87.50 101 GLY A CA 1
ATOM 810 C C . GLY A 1 101 ? -8.368 6.860 -10.879 1.00 87.50 101 GLY A C 1
ATOM 811 O O . GLY A 1 101 ? -7.269 7.308 -11.205 1.00 87.50 101 GLY A O 1
ATOM 812 N N . LEU A 1 102 ? -8.824 6.906 -9.621 1.00 89.69 102 LEU A N 1
ATOM 813 C CA . LEU A 1 102 ? -8.048 7.511 -8.538 1.00 89.69 102 LEU A CA 1
ATOM 814 C C . LEU A 1 102 ? -6.842 6.650 -8.178 1.00 89.69 102 LEU A C 1
ATOM 816 O O . LEU A 1 102 ? -5.757 7.201 -8.029 1.00 89.69 102 LEU A O 1
ATOM 820 N N . PHE A 1 103 ? -7.008 5.327 -8.121 1.00 91.69 103 PHE A N 1
ATOM 821 C CA . PHE A 1 103 ? -5.913 4.408 -7.815 1.00 91.69 103 PHE A CA 1
ATOM 822 C C . PHE A 1 103 ? -4.789 4.467 -8.859 1.00 91.69 103 PHE A C 1
ATOM 824 O O . PHE A 1 103 ? -3.620 4.670 -8.525 1.00 91.69 103 PHE A O 1
ATOM 831 N N . HIS A 1 104 ? -5.129 4.359 -10.150 1.00 94.69 104 HIS A N 1
ATOM 832 C CA . HIS A 1 104 ? -4.121 4.456 -11.209 1.00 94.69 104 HIS A CA 1
ATOM 833 C C . HIS A 1 104 ? -3.444 5.832 -11.198 1.00 94.69 104 HIS A C 1
ATOM 835 O O . HIS A 1 104 ? -2.221 5.921 -11.310 1.00 94.69 104 HIS A O 1
ATOM 841 N N . GLY A 1 105 ? -4.220 6.907 -11.024 1.00 94.38 105 GLY A N 1
ATOM 842 C CA . GLY A 1 105 ? -3.693 8.267 -10.953 1.00 94.38 105 GLY A CA 1
ATOM 843 C C . GLY A 1 105 ? -2.711 8.467 -9.797 1.00 94.38 105 GLY A C 1
ATOM 844 O O . GLY A 1 105 ? -1.642 9.040 -10.009 1.00 94.38 105 GLY A O 1
ATOM 845 N N . SER A 1 106 ? -3.033 7.949 -8.608 1.00 93.94 106 SER A N 1
ATOM 846 C CA . SER A 1 106 ? -2.201 8.098 -7.410 1.00 93.94 106 SER A CA 1
ATOM 847 C C . SER A 1 106 ? -0.872 7.352 -7.484 1.00 93.94 106 SER A C 1
ATOM 849 O O . SER A 1 106 ? 0.090 7.773 -6.852 1.00 93.94 106 SER A O 1
ATOM 851 N N . VAL A 1 107 ? -0.790 6.277 -8.271 1.00 94.56 107 VAL A N 1
ATOM 852 C CA . VAL A 1 107 ? 0.470 5.554 -8.498 1.00 94.56 107 VAL A CA 1
ATOM 853 C C . VAL A 1 107 ? 1.253 6.176 -9.656 1.00 94.56 107 VAL A C 1
ATOM 855 O O . VAL A 1 107 ? 2.437 6.477 -9.520 1.00 94.56 107 VAL A O 1
ATOM 858 N N . ILE A 1 108 ? 0.603 6.402 -10.801 1.00 96.75 108 ILE A N 1
ATOM 859 C CA . ILE A 1 108 ? 1.292 6.753 -12.051 1.00 96.75 108 ILE A CA 1
ATOM 860 C C . ILE A 1 108 ? 1.806 8.193 -12.028 1.00 96.75 108 ILE A C 1
ATOM 862 O O . ILE A 1 108 ? 2.970 8.424 -12.351 1.00 96.75 108 ILE A O 1
ATOM 866 N N . ILE A 1 109 ? 0.955 9.165 -11.681 1.00 96.62 109 ILE A N 1
ATOM 867 C CA . ILE A 1 109 ? 1.273 10.596 -11.814 1.00 96.62 109 ILE A CA 1
ATOM 868 C C . ILE A 1 109 ? 2.508 10.987 -10.984 1.00 96.62 109 ILE A C 1
ATOM 870 O O . ILE A 1 109 ? 3.459 11.512 -11.568 1.00 96.62 109 ILE A O 1
ATOM 874 N N . PRO A 1 110 ? 2.552 10.731 -9.664 1.00 95.94 110 PRO A N 1
ATOM 875 C CA . PRO A 1 110 ? 3.673 11.186 -8.850 1.00 95.94 110 PRO A CA 1
ATOM 876 C C . PRO A 1 110 ? 4.963 10.402 -9.118 1.00 95.94 110 PRO A C 1
ATOM 878 O O . PRO A 1 110 ? 6.028 11.007 -9.164 1.00 95.94 110 PRO A O 1
ATOM 881 N N . LEU A 1 111 ? 4.900 9.089 -9.364 1.00 95.94 111 LEU A N 1
ATOM 882 C CA . LEU A 1 111 ? 6.104 8.308 -9.676 1.00 95.94 111 LEU A CA 1
ATOM 883 C C . LEU A 1 111 ? 6.685 8.679 -11.048 1.00 95.94 111 LEU A C 1
ATOM 885 O O . LEU A 1 111 ? 7.903 8.773 -11.191 1.00 95.94 111 LEU A O 1
ATOM 889 N N . THR A 1 112 ? 5.835 8.990 -12.032 1.00 97.25 112 THR A N 1
ATOM 890 C CA . THR A 1 112 ? 6.302 9.536 -13.318 1.00 97.25 112 THR A CA 1
ATOM 891 C C . THR A 1 112 ? 6.962 10.902 -13.122 1.00 97.25 112 THR A C 1
ATOM 893 O O . THR A 1 112 ? 7.992 11.177 -13.730 1.00 97.25 112 THR A O 1
ATOM 896 N N . ALA A 1 113 ? 6.418 11.752 -12.243 1.00 96.62 113 ALA A N 1
ATOM 897 C CA . ALA A 1 113 ? 6.999 13.063 -11.943 1.00 96.62 113 ALA A CA 1
ATOM 898 C C . ALA A 1 113 ? 8.395 12.976 -11.292 1.00 96.62 113 ALA A C 1
ATOM 900 O O . ALA A 1 113 ? 9.191 13.899 -11.436 1.00 96.62 113 ALA A O 1
ATOM 901 N N . VAL A 1 114 ? 8.704 11.865 -10.616 1.00 94.31 114 VAL A N 1
ATOM 902 C CA . VAL A 1 114 ? 10.027 11.574 -10.031 1.00 94.31 114 VAL A CA 1
ATOM 903 C C . VAL A 1 114 ? 10.997 10.958 -11.060 1.00 94.31 114 VAL A C 1
ATOM 905 O O . VAL A 1 114 ? 12.182 10.812 -10.777 1.00 94.31 114 VAL A O 1
ATOM 908 N N . GLY A 1 115 ? 10.532 10.666 -12.280 1.00 94.31 115 GLY A N 1
ATOM 909 C CA . GLY A 1 115 ? 11.367 10.214 -13.399 1.00 94.31 115 GLY A CA 1
ATOM 910 C C . GLY A 1 115 ? 11.246 8.730 -13.745 1.00 94.31 115 GLY A C 1
ATOM 911 O O . GLY A 1 115 ? 11.990 8.252 -14.598 1.00 94.31 115 GLY A O 1
ATOM 912 N N . PHE A 1 116 ? 10.318 7.993 -13.126 1.00 95.56 116 PHE A N 1
ATOM 913 C CA . PHE A 1 116 ? 10.073 6.593 -13.478 1.00 95.56 116 PHE A CA 1
ATOM 914 C C . PHE A 1 116 ? 9.255 6.457 -14.772 1.00 95.56 116 PHE A C 1
ATOM 916 O O . PHE A 1 116 ? 8.426 7.305 -15.107 1.00 95.56 116 PHE A O 1
ATOM 923 N N . ASP A 1 117 ? 9.466 5.356 -15.499 1.00 95.00 117 ASP A N 1
ATOM 924 C CA . ASP A 1 117 ? 8.809 5.110 -16.784 1.00 95.00 117 ASP A CA 1
ATOM 925 C C . ASP A 1 117 ? 7.289 4.928 -16.635 1.00 95.00 117 ASP A C 1
ATOM 927 O O . ASP A 1 117 ? 6.795 4.012 -15.969 1.00 95.00 117 ASP A O 1
ATOM 931 N N . ARG A 1 118 ? 6.527 5.786 -17.319 1.00 95.94 118 ARG A N 1
ATOM 932 C CA . ARG A 1 118 ? 5.062 5.805 -17.246 1.00 95.94 118 ARG A CA 1
ATOM 933 C C . ARG A 1 118 ? 4.414 4.516 -17.755 1.00 95.94 118 ARG A C 1
ATOM 935 O O . ARG A 1 118 ? 3.374 4.121 -17.224 1.00 95.94 118 ARG A O 1
ATOM 942 N N . ASN A 1 119 ? 4.972 3.873 -18.780 1.00 95.44 119 ASN A N 1
ATOM 943 C CA . ASN A 1 119 ? 4.376 2.671 -19.369 1.00 95.44 119 ASN A CA 1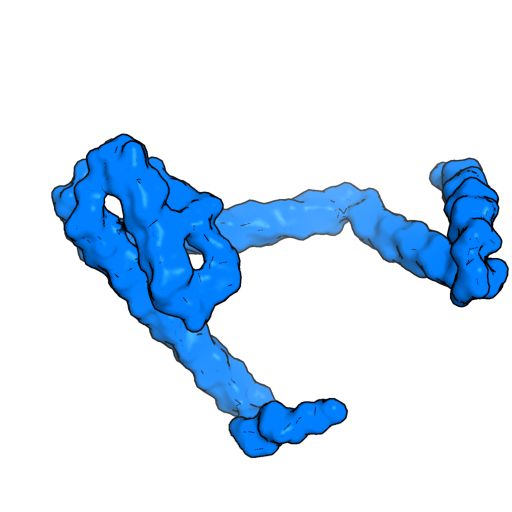
ATOM 944 C C . ASN A 1 119 ? 4.496 1.487 -18.405 1.00 95.44 119 ASN A C 1
ATOM 946 O O . ASN A 1 119 ? 3.522 0.766 -18.182 1.00 95.44 119 ASN A O 1
ATOM 950 N N . ILE A 1 120 ? 5.663 1.339 -17.778 1.00 94.44 120 ILE A N 1
ATOM 951 C CA . ILE A 1 120 ? 5.921 0.340 -16.742 1.00 94.44 120 ILE A CA 1
ATOM 952 C C . ILE A 1 120 ? 5.031 0.595 -15.521 1.00 94.44 120 ILE A C 1
ATOM 954 O O . ILE A 1 120 ? 4.370 -0.330 -15.049 1.00 94.44 120 ILE A O 1
ATOM 958 N N . LEU A 1 121 ? 4.941 1.845 -15.052 1.00 96.19 121 LEU A N 1
ATOM 959 C CA . LEU A 1 121 ? 4.064 2.213 -13.936 1.00 96.19 121 LEU A CA 1
ATOM 960 C C . LEU A 1 121 ? 2.585 1.955 -14.237 1.00 96.19 121 LEU A C 1
ATOM 962 O O . LEU A 1 121 ? 1.840 1.549 -13.351 1.00 96.19 121 LEU A O 1
ATOM 966 N N . THR A 1 122 ? 2.157 2.165 -15.482 1.00 95.69 122 THR A N 1
ATOM 967 C CA . THR A 1 122 ? 0.781 1.878 -15.905 1.00 95.69 122 THR A CA 1
ATOM 968 C C . THR A 1 122 ? 0.502 0.378 -15.857 1.00 95.69 122 THR A C 1
ATOM 970 O O . THR A 1 122 ? -0.509 -0.034 -15.291 1.00 95.69 122 THR A O 1
ATOM 973 N N . ALA A 1 123 ? 1.409 -0.447 -16.391 1.00 95.56 123 ALA A N 1
ATOM 974 C CA . ALA A 1 123 ? 1.287 -1.902 -16.321 1.00 95.56 123 ALA A CA 1
ATOM 975 C C . ALA A 1 123 ? 1.263 -2.399 -14.866 1.00 95.56 123 ALA A C 1
ATOM 977 O O . ALA A 1 123 ? 0.432 -3.235 -14.512 1.00 95.56 123 ALA A O 1
ATOM 978 N N . TYR A 1 124 ? 2.128 -1.836 -14.019 1.00 95.88 124 TYR A N 1
ATOM 979 C CA . TYR A 1 124 ? 2.160 -2.125 -12.590 1.00 95.88 124 TYR A CA 1
ATOM 980 C C . TYR A 1 124 ? 0.855 -1.757 -11.888 1.00 95.88 124 TYR A C 1
ATOM 982 O O . TYR A 1 124 ? 0.276 -2.607 -11.218 1.00 95.88 124 TYR A O 1
ATOM 990 N N . ALA A 1 125 ? 0.358 -0.532 -12.076 1.00 95.19 125 ALA A N 1
ATOM 991 C CA . ALA A 1 125 ? -0.871 -0.070 -11.442 1.00 95.19 125 ALA A CA 1
ATOM 992 C C . ALA A 1 125 ? -2.080 -0.927 -11.847 1.00 95.19 125 ALA A C 1
ATOM 994 O O . ALA A 1 125 ? -2.872 -1.299 -10.986 1.00 95.19 125 ALA A O 1
ATOM 995 N N . ILE A 1 126 ? -2.195 -1.294 -13.128 1.00 95.38 126 ILE A N 1
ATOM 996 C CA . ILE A 1 126 ? -3.272 -2.167 -13.617 1.00 95.38 126 ILE A CA 1
ATOM 997 C C . ILE A 1 126 ? -3.185 -3.552 -12.970 1.00 95.38 126 ILE A C 1
ATOM 999 O O . ILE A 1 126 ? -4.194 -4.069 -12.495 1.00 95.38 126 ILE A O 1
ATOM 1003 N N . LEU A 1 127 ? -1.993 -4.155 -12.948 1.00 95.31 127 LEU A N 1
ATOM 1004 C CA . LEU A 1 127 ? -1.800 -5.493 -12.392 1.00 95.31 127 LEU A CA 1
ATOM 1005 C C . LEU A 1 127 ? -2.080 -5.518 -10.885 1.00 95.31 127 LEU A C 1
ATOM 1007 O O . LEU A 1 127 ? -2.808 -6.386 -10.406 1.00 95.31 127 LEU A O 1
ATOM 1011 N N . LEU A 1 128 ? -1.535 -4.542 -10.158 1.00 94.50 128 LEU A N 1
ATOM 1012 C CA . LEU A 1 128 ? -1.737 -4.371 -8.724 1.00 94.50 128 LEU A CA 1
ATOM 1013 C C . LEU A 1 128 ? -3.217 -4.235 -8.390 1.00 94.50 128 LEU A C 1
ATOM 1015 O O . LEU A 1 128 ? -3.732 -4.992 -7.569 1.00 94.50 128 LEU A O 1
ATOM 1019 N N . HIS A 1 129 ? -3.907 -3.349 -9.100 1.00 94.00 129 HIS A N 1
ATOM 1020 C CA . HIS A 1 129 ? -5.327 -3.120 -8.903 1.00 94.00 129 HIS A CA 1
ATOM 1021 C C . HIS A 1 129 ? -6.171 -4.358 -9.235 1.00 94.00 129 HIS A C 1
ATOM 1023 O O . HIS A 1 129 ? -7.094 -4.696 -8.499 1.00 94.00 129 HIS A O 1
ATOM 1029 N N . ALA A 1 130 ? -5.850 -5.073 -10.318 1.00 93.94 130 ALA A N 1
ATOM 1030 C CA . ALA A 1 130 ? -6.573 -6.280 -10.707 1.00 93.94 130 ALA A CA 1
ATOM 1031 C C . ALA A 1 130 ? -6.454 -7.391 -9.650 1.00 93.94 130 ALA A C 1
ATOM 1033 O O . ALA A 1 130 ? -7.453 -8.030 -9.313 1.00 93.94 130 ALA A O 1
ATOM 1034 N N . ILE A 1 131 ? -5.251 -7.606 -9.108 1.00 94.19 131 ILE A N 1
ATOM 1035 C CA . ILE A 1 131 ? -5.015 -8.617 -8.069 1.00 94.19 131 ILE A CA 1
ATOM 1036 C C . ILE A 1 131 ? -5.679 -8.200 -6.751 1.00 94.19 131 ILE A C 1
ATOM 1038 O O . ILE A 1 131 ? -6.295 -9.031 -6.084 1.00 94.19 131 ILE A O 1
ATOM 1042 N N . GLU A 1 132 ? -5.590 -6.922 -6.383 1.00 91.69 132 GLU A N 1
ATOM 1043 C CA . GLU A 1 132 ? -6.257 -6.387 -5.195 1.00 91.69 132 GLU A CA 1
ATOM 1044 C C . GLU A 1 132 ? -7.779 -6.571 -5.284 1.00 91.69 132 GLU A C 1
ATOM 1046 O O . GLU A 1 132 ? -8.393 -7.144 -4.382 1.00 91.69 132 GLU A O 1
ATOM 1051 N N . MET A 1 133 ? -8.381 -6.195 -6.416 1.00 91.75 133 MET A N 1
ATOM 1052 C CA . MET A 1 133 ? -9.812 -6.378 -6.659 1.00 91.75 133 MET A CA 1
ATOM 1053 C C . MET A 1 133 ? -10.225 -7.845 -6.659 1.00 91.75 133 MET A C 1
ATOM 1055 O O . MET A 1 133 ? -11.284 -8.173 -6.124 1.00 91.75 133 MET A O 1
ATOM 1059 N N . PHE A 1 134 ? -9.399 -8.737 -7.209 1.00 93.94 134 PHE A N 1
ATOM 1060 C CA . PHE A 1 134 ? -9.654 -10.173 -7.153 1.00 93.94 134 PHE A CA 1
ATOM 1061 C C . PHE A 1 134 ? -9.792 -10.661 -5.705 1.00 93.94 134 PHE A C 1
ATOM 1063 O O . PHE A 1 134 ? -10.780 -11.320 -5.379 1.00 93.94 134 PHE A O 1
ATOM 1070 N N . TRP A 1 135 ? -8.859 -10.293 -4.821 1.00 92.31 135 TRP A N 1
ATOM 1071 C CA . TRP A 1 135 ? -8.922 -10.690 -3.413 1.00 92.31 135 TRP A CA 1
ATOM 1072 C C . TRP A 1 135 ? -10.085 -10.042 -2.667 1.00 92.31 135 TRP A C 1
ATOM 1074 O O . TRP A 1 135 ? -10.766 -10.734 -1.913 1.00 92.31 135 TRP A O 1
ATOM 1084 N N . ILE A 1 136 ? -10.360 -8.755 -2.902 1.00 90.62 136 ILE A N 1
ATOM 1085 C CA . ILE A 1 136 ? -11.506 -8.063 -2.294 1.00 90.62 136 ILE A CA 1
ATOM 1086 C C . ILE A 1 136 ? -12.814 -8.763 -2.676 1.00 90.62 136 ILE A C 1
ATOM 1088 O O . ILE A 1 136 ? -13.618 -9.085 -1.801 1.00 90.62 136 ILE A O 1
ATOM 1092 N N . ILE A 1 137 ? -13.017 -9.041 -3.968 1.00 92.56 137 ILE A N 1
ATOM 1093 C CA . ILE A 1 137 ? -14.219 -9.719 -4.468 1.00 92.56 137 ILE A CA 1
ATOM 1094 C C . ILE A 1 137 ? -14.310 -11.136 -3.895 1.00 92.56 137 ILE A C 1
ATOM 1096 O O . ILE A 1 137 ? -15.368 -11.532 -3.407 1.00 92.56 137 ILE A O 1
ATOM 1100 N N . LEU A 1 138 ? -13.208 -11.891 -3.912 1.00 94.75 138 LEU A N 1
ATOM 1101 C CA . LEU A 1 138 ? -13.176 -13.258 -3.400 1.00 94.75 138 LEU A CA 1
ATOM 1102 C C . LEU A 1 138 ? -13.527 -13.310 -1.908 1.00 94.75 138 LEU A C 1
ATOM 1104 O O . LEU A 1 138 ? -14.396 -14.083 -1.509 1.00 94.75 138 LEU A O 1
ATOM 1108 N N . LEU A 1 139 ? -12.896 -12.466 -1.090 1.00 93.69 139 LEU A N 1
ATOM 1109 C CA . LEU A 1 139 ? -13.158 -12.398 0.348 1.00 93.69 139 LEU A CA 1
ATOM 1110 C C . LEU A 1 139 ? -14.580 -11.915 0.645 1.00 93.69 139 LEU A C 1
ATOM 1112 O O . LEU A 1 139 ? -15.213 -12.435 1.562 1.00 93.69 139 LEU A O 1
ATOM 1116 N N . ALA A 1 140 ? -15.111 -10.979 -0.146 1.00 90.44 140 ALA A N 1
ATOM 1117 C CA . ALA A 1 140 ? -16.497 -10.541 -0.021 1.00 90.44 140 ALA A CA 1
ATOM 1118 C C . ALA A 1 140 ? -17.485 -11.686 -0.305 1.00 90.44 140 ALA A C 1
ATOM 1120 O O . ALA A 1 140 ? -18.426 -11.882 0.463 1.00 90.44 140 ALA A O 1
ATOM 1121 N N . ILE A 1 141 ? -17.252 -12.478 -1.359 1.00 91.94 141 ILE A N 1
ATOM 1122 C CA . ILE A 1 141 ? -18.081 -13.648 -1.693 1.00 91.94 141 ILE A CA 1
ATOM 1123 C C . ILE A 1 141 ? -17.996 -14.707 -0.589 1.00 91.94 141 ILE A C 1
ATOM 1125 O O . ILE A 1 141 ? -19.030 -15.200 -0.138 1.00 91.94 141 ILE A O 1
ATOM 1129 N N . VAL A 1 142 ? -16.787 -15.036 -0.122 1.00 93.81 142 VAL A N 1
ATOM 1130 C CA . VAL A 1 142 ? -16.583 -16.012 0.963 1.00 93.81 142 VAL A CA 1
ATOM 1131 C C . VAL A 1 142 ? -17.261 -15.542 2.251 1.00 93.81 142 VAL A C 1
ATOM 1133 O O . VAL A 1 142 ? -17.968 -16.319 2.890 1.00 93.81 142 VAL A O 1
ATOM 1136 N N . GLY A 1 143 ? -17.113 -14.264 2.606 1.00 91.62 143 GLY A N 1
ATOM 1137 C CA . GLY A 1 143 ? -17.765 -13.676 3.775 1.00 91.62 143 GLY A CA 1
ATOM 1138 C C . GLY A 1 143 ? -19.292 -13.703 3.678 1.00 91.62 143 GLY A C 1
ATOM 1139 O O . GLY A 1 143 ? -19.965 -14.054 4.649 1.00 91.62 143 GLY A O 1
ATOM 1140 N N . LEU A 1 144 ? -19.853 -13.398 2.504 1.00 89.69 144 LEU A N 1
ATOM 1141 C CA . LEU A 1 144 ? -21.295 -13.484 2.258 1.00 89.69 144 LEU A CA 1
ATOM 1142 C C . LEU A 1 144 ? -21.801 -14.925 2.410 1.00 89.69 144 LEU A C 1
ATOM 1144 O O . LEU A 1 144 ? -22.826 -15.165 3.048 1.00 89.69 144 LEU A O 1
ATOM 1148 N N . TRP A 1 145 ? -21.053 -15.885 1.865 1.00 89.50 145 TRP A N 1
ATOM 1149 C CA . TRP A 1 145 ? -21.400 -17.299 1.941 1.00 89.50 145 TRP A CA 1
ATOM 1150 C C . TRP A 1 145 ? -21.359 -17.831 3.379 1.00 89.50 145 TRP A C 1
ATOM 1152 O O . TRP A 1 145 ? -22.284 -18.524 3.798 1.00 89.50 145 TRP A O 1
ATOM 1162 N N . TRP A 1 146 ? -20.345 -17.456 4.166 1.00 91.62 146 TRP A N 1
ATOM 1163 C CA . TRP A 1 146 ? -20.224 -17.864 5.571 1.00 91.62 146 TRP A CA 1
ATOM 1164 C C . TRP A 1 146 ? -21.248 -17.220 6.501 1.00 91.62 146 TRP A C 1
ATOM 1166 O O . TRP A 1 146 ? -21.687 -17.853 7.458 1.00 91.62 146 TRP A O 1
ATOM 1176 N N . THR A 1 147 ? -21.636 -15.972 6.244 1.00 87.88 147 THR A N 1
ATOM 1177 C CA . THR A 1 147 ? -22.608 -15.265 7.092 1.00 87.88 147 THR A CA 1
ATOM 1178 C C . THR A 1 147 ? -24.060 -15.611 6.759 1.00 87.88 147 THR A C 1
ATOM 1180 O O . THR A 1 147 ? -24.957 -15.248 7.517 1.00 87.88 147 THR A O 1
ATOM 1183 N N . GLY A 1 148 ? -24.315 -16.309 5.642 1.00 81.38 148 GLY A N 1
ATOM 1184 C CA . GLY A 1 148 ? -25.665 -16.675 5.199 1.00 81.38 148 GLY A CA 1
ATOM 1185 C C . GLY A 1 148 ? -26.549 -15.467 4.865 1.00 81.38 148 GLY A C 1
ATOM 1186 O O . GLY A 1 148 ? -27.767 -15.602 4.737 1.00 81.38 148 GLY A O 1
ATOM 1187 N N . VAL A 1 149 ? -25.958 -14.274 4.744 1.00 77.94 149 VAL A N 1
ATOM 1188 C CA . VAL A 1 149 ? -26.684 -13.038 4.457 1.00 77.94 149 VAL A CA 1
ATOM 1189 C C . VAL A 1 149 ? -27.082 -13.048 2.988 1.00 77.94 149 VAL A C 1
ATOM 1191 O O . VAL A 1 149 ? -26.246 -13.073 2.090 1.00 77.94 149 VAL A O 1
ATOM 1194 N N . SER A 1 150 ? -28.386 -13.019 2.726 1.00 71.88 150 SER A N 1
ATOM 1195 C CA . SER A 1 150 ? -28.897 -12.854 1.368 1.00 71.88 150 SER A CA 1
ATOM 1196 C C . SER A 1 150 ? -28.573 -11.453 0.838 1.00 71.88 150 SER A C 1
ATOM 1198 O O . SER A 1 150 ? -28.769 -10.462 1.544 1.00 71.88 150 SER A O 1
ATOM 1200 N N . LEU A 1 151 ? -28.192 -11.342 -0.441 1.00 66.38 151 LEU A N 1
ATOM 1201 C CA . LEU A 1 151 ? -28.012 -10.056 -1.138 1.00 66.38 151 LEU A CA 1
ATOM 1202 C C . LEU A 1 151 ? -29.259 -9.154 -1.047 1.00 66.38 151 LEU A C 1
ATOM 1204 O O . LEU A 1 151 ? -29.149 -7.930 -1.064 1.00 66.38 151 LEU A O 1
ATOM 1208 N N . THR A 1 152 ? -30.449 -9.742 -0.886 1.00 64.94 152 THR A N 1
ATOM 1209 C CA . THR A 1 152 ? -31.702 -8.993 -0.701 1.00 64.94 152 THR A CA 1
ATOM 1210 C C . THR A 1 152 ? -31.849 -8.345 0.678 1.00 64.94 152 THR A C 1
ATOM 1212 O O . THR A 1 152 ? -32.597 -7.375 0.799 1.00 64.94 152 THR A O 1
ATOM 1215 N N . ALA A 1 153 ? -31.134 -8.814 1.706 1.00 60.44 153 ALA A N 1
ATOM 1216 C CA . ALA A 1 153 ? -31.163 -8.210 3.040 1.00 60.44 153 ALA A CA 1
ATOM 1217 C C . ALA A 1 153 ? -30.380 -6.885 3.096 1.00 60.44 153 ALA A C 1
ATOM 1219 O O . ALA A 1 153 ? -30.774 -5.972 3.816 1.00 60.44 153 ALA A O 1
ATOM 1220 N N . VAL A 1 154 ? -29.330 -6.745 2.277 1.00 61.03 154 VAL A N 1
ATOM 1221 C CA . VAL A 1 154 ? -28.479 -5.541 2.201 1.00 61.03 154 VAL A CA 1
ATOM 1222 C C . VAL A 1 154 ? -29.217 -4.336 1.591 1.00 61.03 154 VAL A C 1
ATOM 1224 O O . VAL A 1 154 ? -28.864 -3.193 1.862 1.00 61.03 154 VAL A O 1
ATOM 1227 N N . ASN A 1 155 ? -30.285 -4.563 0.815 1.00 54.75 155 ASN A N 1
ATOM 1228 C CA . ASN A 1 155 ? -31.057 -3.489 0.176 1.00 54.75 155 ASN A CA 1
ATOM 1229 C C . ASN A 1 155 ? -32.116 -2.843 1.097 1.00 54.75 155 ASN A C 1
ATOM 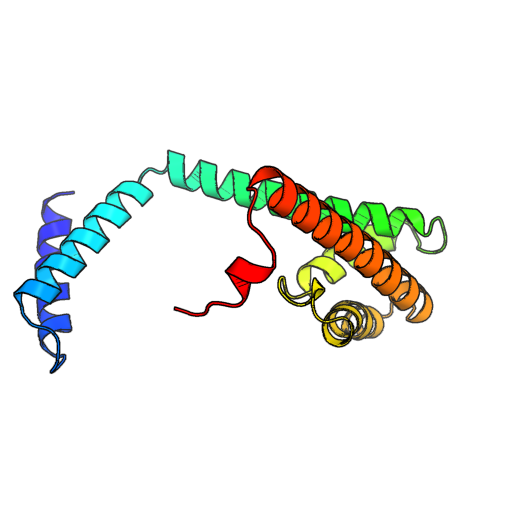1231 O O . ASN A 1 155 ? -32.798 -1.898 0.701 1.00 54.75 155 ASN A O 1
ATOM 1235 N N . ARG A 1 156 ? -32.276 -3.328 2.336 1.00 51.91 156 ARG A N 1
ATOM 1236 C CA . ARG A 1 156 ? -33.100 -2.652 3.345 1.00 51.91 156 ARG A CA 1
ATOM 1237 C C . ARG A 1 156 ? -32.209 -1.703 4.140 1.00 51.91 156 ARG A C 1
ATOM 1239 O O . ARG A 1 156 ? -31.558 -2.115 5.094 1.00 51.91 156 ARG A O 1
ATOM 1246 N N . LYS A 1 157 ? -32.160 -0.432 3.727 1.00 47.38 157 LYS A N 1
ATOM 1247 C CA . LYS A 1 157 ? -31.640 0.634 4.597 1.00 47.38 157 LYS A CA 1
ATOM 1248 C C . LYS A 1 157 ? -32.471 0.676 5.895 1.00 47.38 157 LYS A C 1
ATOM 1250 O O . LYS A 1 157 ? -33.685 0.483 5.795 1.00 47.38 157 LYS A O 1
ATOM 1255 N N . PRO A 1 158 ? -31.854 0.906 7.068 1.00 47.62 158 PRO A N 1
ATOM 1256 C CA . PRO A 1 158 ? -32.595 1.296 8.265 1.00 47.62 158 PRO A CA 1
ATOM 1257 C C . PRO A 1 158 ? -33.309 2.640 8.067 1.00 47.62 158 PRO A C 1
ATOM 1259 O O . PRO A 1 158 ? -32.811 3.466 7.262 1.00 47.62 158 PRO A O 1
#

Foldseek 3Di:
DVVVLVVCLVVQLVVQVVDPPADSVNSNVVSVVVVVVVVVCPPPVNVVVVVVVVVVVLVVQLVLLLVLLCVVPPPDPPVVSNVLSVQLSVQADPPCLVPLVSSLCSNQVVVVVVPDDNVSSNVSSVSSSVVVVVVVVVVVVVVCVVVVDDPVNVPDDD